Protein AF-A0A3E0PKC9-F1 (afdb_monomer_lite)

Sequence (124 aa):
MRSWLKERPEVCGQVSDLMKRVENKLLEDNPLVSEFIGLRILEMRDELGWEESSMLERLHIEQVCLCWLRLYLVESGHAYLLDGSHSLSAGRYWEQRLDGAQKRFVRATNGLARVKKLLVSLPK

Foldseek 3Di:
DVPPVPPDPPQCPPLVVVVVVLLVVVCVPDPVVSVVLVVVLVVLCVVQPVVPDDSVLVNLSSQLSSLVSQLVVLVVVLVVPVVDDDDPVVNVVSVVSNCVSVVSNVVSVVVSVVVVVVVVPDDD

Structure (mmCIF, N/CA/C/O backbone):
data_AF-A0A3E0PKC9-F1
#
_entry.id   AF-A0A3E0PKC9-F1
#
loop_
_atom_site.group_PDB
_atom_site.id
_atom_site.type_symbol
_atom_site.label_atom_id
_atom_site.label_alt_id
_atom_site.label_comp_id
_atom_site.label_asym_id
_atom_site.label_entity_id
_atom_site.label_seq_id
_atom_site.pdbx_PDB_ins_code
_atom_site.Cartn_x
_atom_site.Cartn_y
_atom_site.Cartn_z
_atom_site.occupancy
_atom_site.B_iso_or_equiv
_atom_site.auth_seq_id
_atom_site.auth_comp_id
_atom_site.auth_asym_id
_atom_site.auth_atom_id
_atom_site.pdbx_PDB_model_num
ATOM 1 N N . MET A 1 1 ? -17.488 27.752 0.978 1.00 35.28 1 MET A N 1
ATOM 2 C CA . MET A 1 1 ? -16.531 27.245 -0.041 1.00 35.28 1 MET A CA 1
ATOM 3 C C . MET A 1 1 ? -15.185 26.866 0.583 1.00 35.28 1 MET A C 1
ATOM 5 O O . MET A 1 1 ? -15.076 25.724 0.993 1.00 35.28 1 MET A O 1
ATOM 9 N N . ARG A 1 2 ? -14.212 27.773 0.820 1.00 31.47 2 ARG A N 1
ATOM 10 C CA . ARG A 1 2 ? -12.996 27.494 1.655 1.00 31.47 2 ARG A CA 1
ATOM 11 C C . ARG A 1 2 ? -13.288 27.397 3.174 1.00 31.47 2 ARG A C 1
ATOM 13 O O . ARG A 1 2 ? -12.457 27.673 4.030 1.00 31.47 2 ARG A O 1
ATOM 20 N N . SER A 1 3 ? -14.530 27.049 3.468 1.00 27.98 3 SER A N 1
ATOM 21 C CA . SER A 1 3 ? -15.190 26.858 4.748 1.00 27.98 3 SER A CA 1
ATOM 22 C C . SER A 1 3 ? -16.393 25.979 4.367 1.00 27.98 3 SER A C 1
ATOM 24 O O . SER A 1 3 ? -17.169 26.420 3.509 1.00 27.98 3 SER A O 1
ATOM 26 N N . TRP A 1 4 ? -16.502 24.719 4.798 1.00 31.02 4 TRP A N 1
ATOM 27 C CA . TRP A 1 4 ? -15.772 24.061 5.893 1.00 31.02 4 TRP A CA 1
ATOM 28 C C . TRP A 1 4 ? -14.925 22.834 5.485 1.00 31.02 4 TRP A C 1
ATOM 30 O O . TRP A 1 4 ? -15.107 21.732 5.993 1.00 31.02 4 TRP A O 1
ATOM 40 N N . LEU A 1 5 ? -13.848 23.039 4.713 1.00 41.06 5 LEU A N 1
ATOM 41 C CA . LEU A 1 5 ? -12.655 22.160 4.797 1.00 41.06 5 LEU A CA 1
ATOM 42 C C . LEU A 1 5 ? -11.879 22.410 6.115 1.00 41.06 5 LEU A C 1
ATOM 44 O O . LEU A 1 5 ? -10.662 22.560 6.130 1.00 41.06 5 LEU A O 1
ATOM 48 N N . LYS A 1 6 ? -12.624 22.546 7.214 1.00 42.84 6 LYS A N 1
ATOM 49 C CA . LYS A 1 6 ? -12.184 22.946 8.555 1.00 42.84 6 LYS A CA 1
ATOM 50 C C . LYS A 1 6 ? -12.926 22.194 9.668 1.00 42.84 6 LYS A C 1
ATOM 52 O O . LYS A 1 6 ? -12.627 22.452 10.825 1.00 42.84 6 LYS A O 1
ATOM 57 N N . GLU A 1 7 ? -13.909 21.348 9.319 1.00 38.22 7 GLU A N 1
ATOM 58 C CA . GLU A 1 7 ? -14.918 20.725 10.281 1.00 38.22 7 GLU A CA 1
ATOM 59 C C . GLU A 1 7 ? -14.157 19.334 10.499 1.00 38.22 7 GLU A C 1
ATOM 61 O O . GLU A 1 7 ? -13.675 19.101 11.605 1.00 38.22 7 GLU A O 1
ATOM 66 N N . ARG A 1 8 ? -13.988 18.443 9.489 1.00 40.09 8 ARG A N 1
ATOM 67 C CA . ARG A 1 8 ? -13.261 17.146 9.643 1.00 40.09 8 ARG A CA 1
ATOM 68 C C . ARG A 1 8 ? -12.496 16.618 8.399 1.00 40.09 8 ARG A C 1
ATOM 70 O O . ARG A 1 8 ? -12.849 15.556 7.891 1.00 40.09 8 ARG A O 1
ATOM 77 N N . PRO A 1 9 ? -11.424 17.273 7.902 1.00 46.50 9 PRO A N 1
ATOM 78 C CA . PRO A 1 9 ? -10.530 16.710 6.872 1.00 46.50 9 PRO A CA 1
ATOM 79 C C . PRO A 1 9 ? -9.279 16.000 7.444 1.00 46.50 9 PRO A C 1
ATOM 81 O O . PRO A 1 9 ? -8.407 15.570 6.691 1.00 46.50 9 PRO A O 1
ATOM 84 N N . GLU A 1 10 ? -9.146 15.926 8.770 1.00 46.66 10 GLU A N 1
ATOM 85 C CA . GLU A 1 10 ? -7.851 16.026 9.469 1.00 46.66 10 GLU A CA 1
ATOM 86 C C . GLU A 1 10 ? -6.929 14.794 9.411 1.00 46.66 10 GLU A C 1
ATOM 88 O O . GLU A 1 10 ? -5.791 14.877 9.864 1.00 46.66 10 GLU A O 1
ATOM 93 N N . VAL A 1 11 ? -7.382 13.658 8.862 1.00 47.66 11 VAL A N 1
ATOM 94 C CA . VAL A 1 11 ? -6.671 12.368 9.001 1.00 47.66 11 VAL A CA 1
ATOM 95 C C . VAL A 1 11 ? -6.265 11.732 7.666 1.00 47.66 11 VAL A C 1
ATOM 97 O O . VAL A 1 11 ? -5.117 11.327 7.515 1.00 47.66 11 VAL A O 1
ATOM 100 N N . CYS A 1 12 ? -7.163 11.651 6.678 1.00 44.00 12 CYS A N 1
ATOM 101 C CA . CYS A 1 12 ? -6.895 10.896 5.439 1.00 44.00 12 CYS A CA 1
ATOM 102 C C . CYS A 1 12 ? -6.145 11.707 4.360 1.00 44.00 12 CYS A C 1
ATOM 104 O O . CYS A 1 12 ? -5.608 11.136 3.415 1.00 44.00 12 CYS A O 1
ATOM 106 N N . GLY A 1 13 ? -6.094 13.043 4.470 1.00 44.97 13 GLY A N 1
ATOM 107 C CA . GLY A 1 13 ? -5.628 13.921 3.385 1.00 44.97 13 GLY A CA 1
ATOM 108 C C . GLY A 1 13 ? -4.195 13.649 2.907 1.00 44.97 13 GLY A C 1
ATOM 109 O O . GLY A 1 13 ? -3.964 13.483 1.713 1.00 44.97 13 GLY A O 1
ATOM 110 N N . GLN A 1 14 ? -3.226 13.551 3.822 1.00 42.62 14 GLN A N 1
ATOM 111 C CA . GLN A 1 14 ? -1.805 13.494 3.443 1.00 42.62 14 GLN A CA 1
ATOM 112 C C . GLN A 1 14 ? -1.389 12.171 2.779 1.00 42.62 14 GLN A C 1
ATOM 114 O O . GLN A 1 14 ? -0.489 12.174 1.938 1.00 42.62 14 GLN A O 1
ATOM 119 N N . VAL A 1 15 ? -2.041 11.051 3.116 1.00 41.47 15 VAL A N 1
ATOM 120 C CA . VAL A 1 15 ? -1.772 9.753 2.472 1.00 41.47 15 VAL A CA 1
ATOM 121 C C . VAL A 1 15 ? -2.579 9.618 1.176 1.00 41.47 15 VAL A C 1
ATOM 123 O O . VAL A 1 15 ? -2.009 9.178 0.177 1.00 41.47 15 VAL A O 1
ATOM 126 N N . SER A 1 16 ? -3.824 10.123 1.135 1.00 44.34 16 SER A N 1
ATOM 127 C CA . SER A 1 16 ? -4.583 10.376 -0.109 1.00 44.34 16 SER A CA 1
ATOM 128 C C . SER A 1 16 ? -3.732 11.110 -1.141 1.00 44.34 16 SER A C 1
ATOM 130 O O . SER A 1 16 ? -3.581 10.651 -2.268 1.00 44.34 16 SER A O 1
ATOM 132 N N . ASP A 1 17 ? -3.137 12.239 -0.759 1.00 58.62 17 ASP A N 1
ATOM 133 C CA . ASP A 1 17 ? -2.414 13.108 -1.690 1.00 58.62 17 ASP A CA 1
ATOM 134 C C . ASP A 1 17 ? -1.075 12.507 -2.135 1.00 58.62 17 ASP A C 1
ATOM 136 O O . ASP A 1 17 ? -0.515 12.919 -3.153 1.00 58.62 17 ASP A O 1
ATOM 140 N N . LEU A 1 18 ? -0.564 11.513 -1.403 1.00 56.94 18 LEU A N 1
ATOM 141 C CA . LEU A 1 18 ? 0.620 10.750 -1.778 1.00 56.94 18 LEU A CA 1
ATOM 142 C C . LEU A 1 18 ? 0.279 9.535 -2.651 1.00 56.94 18 LEU A C 1
ATOM 144 O O . LEU A 1 18 ? 1.058 9.239 -3.553 1.00 56.94 18 LEU A O 1
ATOM 148 N N . MET A 1 19 ? -0.871 8.880 -2.441 1.00 57.22 19 MET A N 1
ATOM 149 C CA . MET A 1 19 ? -1.418 7.892 -3.383 1.00 57.22 19 MET A CA 1
ATOM 150 C C . MET A 1 19 ? -1.769 8.566 -4.714 1.00 57.22 19 MET A C 1
ATOM 152 O O . MET A 1 19 ? -1.195 8.187 -5.728 1.00 57.22 19 MET A O 1
ATOM 156 N N . LYS A 1 20 ? -2.514 9.679 -4.704 1.00 57.91 20 LYS A N 1
ATOM 157 C CA . LYS A 1 20 ? -2.840 10.483 -5.900 1.00 57.91 20 LYS A CA 1
ATOM 158 C C . LYS A 1 20 ? -1.622 10.941 -6.699 1.00 57.91 20 LYS A C 1
ATOM 160 O O . LYS A 1 20 ? -1.670 10.983 -7.918 1.00 57.91 20 LYS A O 1
ATOM 165 N N . ARG A 1 21 ? -0.496 11.269 -6.053 1.00 59.00 21 ARG A N 1
ATOM 166 C CA . ARG A 1 21 ? 0.759 11.606 -6.764 1.00 59.00 21 ARG A CA 1
ATOM 167 C C . ARG A 1 21 ? 1.422 10.404 -7.440 1.00 59.00 21 ARG A C 1
ATOM 169 O O . ARG A 1 21 ? 2.203 10.599 -8.366 1.00 59.00 21 ARG A O 1
ATOM 176 N N . VAL A 1 22 ? 1.160 9.193 -6.958 1.00 59.22 22 VAL A N 1
ATOM 177 C CA . VAL A 1 22 ? 1.650 7.942 -7.547 1.00 59.22 22 VAL A CA 1
ATOM 178 C C . VAL A 1 22 ? 0.683 7.459 -8.636 1.00 59.22 22 VAL A C 1
ATOM 180 O O . VAL A 1 22 ? 1.134 7.118 -9.721 1.00 59.22 22 VAL A O 1
ATOM 183 N N . GLU A 1 23 ? -0.627 7.541 -8.392 1.00 55.03 23 GLU A N 1
ATOM 184 C CA . GLU A 1 23 ? -1.712 7.300 -9.356 1.00 55.03 23 GLU A CA 1
ATOM 185 C C . GLU A 1 23 ? -1.625 8.252 -10.559 1.00 55.03 23 GLU A C 1
ATOM 187 O O . GLU A 1 23 ? -1.612 7.794 -11.694 1.00 55.03 23 GLU A O 1
ATOM 192 N N . ASN A 1 24 ? -1.436 9.561 -10.347 1.00 55.97 24 ASN A N 1
ATOM 193 C CA . ASN A 1 24 ? -1.245 10.529 -11.437 1.00 55.97 24 ASN A CA 1
ATOM 194 C C . ASN A 1 24 ? -0.043 10.191 -12.329 1.00 55.97 24 ASN A C 1
ATOM 196 O O . ASN A 1 24 ? -0.085 10.466 -13.521 1.00 55.97 24 ASN A O 1
ATOM 200 N N . LYS A 1 25 ? 1.005 9.569 -11.775 1.00 58.34 25 LYS A N 1
ATOM 201 C CA . LYS A 1 25 ? 2.170 9.128 -12.551 1.00 58.34 25 LYS A CA 1
ATOM 202 C C . LYS A 1 25 ? 1.948 7.789 -13.280 1.00 58.34 25 LYS A C 1
ATOM 204 O O . LYS A 1 25 ? 2.707 7.461 -14.178 1.00 58.34 25 LYS A O 1
ATOM 209 N N . LEU A 1 26 ? 0.912 7.031 -12.921 1.00 55.34 26 LEU A N 1
ATOM 210 C CA . LEU A 1 26 ? 0.432 5.865 -13.677 1.00 55.34 26 LEU A CA 1
ATOM 211 C C . LEU A 1 26 ? -0.578 6.269 -14.765 1.00 55.34 26 LEU A C 1
ATOM 213 O O . LEU A 1 26 ? -0.590 5.684 -15.846 1.00 55.34 26 LEU A O 1
ATOM 217 N N . LEU A 1 27 ? -1.393 7.295 -14.494 1.00 50.09 27 LEU A N 1
ATOM 218 C CA . LEU A 1 27 ? -2.348 7.887 -15.437 1.00 50.09 27 LEU A CA 1
ATOM 219 C C . LEU A 1 27 ? -1.676 8.483 -16.683 1.00 50.09 27 LEU A C 1
ATOM 221 O O . LEU A 1 27 ? -2.301 8.509 -17.740 1.00 50.09 27 LEU A O 1
ATOM 225 N N . GLU A 1 28 ? -0.425 8.940 -16.567 1.00 53.81 28 GLU A N 1
ATOM 226 C CA . GLU A 1 28 ? 0.382 9.421 -17.700 1.00 53.81 28 GLU A CA 1
ATOM 227 C C . GLU A 1 28 ? 0.760 8.297 -18.689 1.00 53.81 28 GLU A C 1
ATOM 229 O O . GLU A 1 28 ? 0.878 8.575 -19.881 1.00 53.81 28 GLU A O 1
ATOM 234 N N . ASP A 1 29 ? 0.891 7.042 -18.230 1.00 59.31 29 ASP A N 1
ATOM 235 C CA . ASP A 1 29 ? 1.320 5.905 -19.061 1.00 59.31 29 ASP A CA 1
ATOM 236 C C . ASP A 1 29 ? 0.141 5.088 -19.635 1.00 59.31 29 ASP A C 1
ATOM 238 O O . ASP A 1 29 ? 0.165 4.723 -20.813 1.00 59.31 29 ASP A O 1
ATOM 242 N N . ASN A 1 30 ? -0.897 4.765 -18.842 1.00 64.88 30 ASN A N 1
ATOM 243 C CA . ASN A 1 30 ? -2.075 4.030 -19.341 1.00 64.88 30 ASN A CA 1
ATOM 244 C C . ASN A 1 30 ? -3.340 4.195 -18.455 1.00 64.88 30 ASN A C 1
ATOM 246 O O . ASN A 1 30 ? -3.363 3.701 -17.321 1.00 64.88 30 ASN A O 1
ATOM 250 N N . PRO A 1 31 ?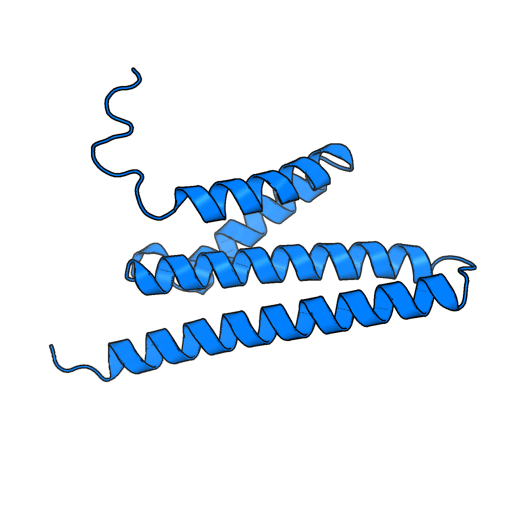 -4.445 4.779 -18.972 1.00 67.25 31 PRO A N 1
ATOM 251 C CA . PRO A 1 31 ? -5.697 4.942 -18.223 1.00 67.25 31 PRO A CA 1
ATOM 252 C C . PRO A 1 31 ? -6.319 3.640 -17.690 1.00 67.25 31 PRO A C 1
ATOM 254 O O . PRO A 1 31 ? -6.773 3.617 -16.547 1.00 67.25 31 PRO A O 1
ATOM 257 N N . LEU A 1 32 ? -6.297 2.546 -18.465 1.00 67.88 32 LEU A N 1
ATOM 258 C CA . LEU A 1 32 ? -6.883 1.256 -18.059 1.00 67.88 32 LEU A CA 1
ATOM 259 C C . LEU A 1 32 ? -6.121 0.633 -16.881 1.00 67.88 32 LEU A C 1
ATOM 261 O O . LEU A 1 32 ? -6.714 0.013 -15.999 1.00 67.88 32 LEU A O 1
ATOM 265 N N . VAL A 1 33 ? -4.799 0.832 -16.841 1.00 72.19 33 VAL A N 1
ATOM 266 C CA . VAL A 1 33 ? -3.955 0.387 -15.723 1.00 72.19 33 VAL A CA 1
ATOM 267 C C . VAL A 1 33 ? -4.289 1.181 -14.461 1.00 72.19 33 VAL A C 1
ATOM 269 O O . VAL A 1 33 ? -4.394 0.592 -13.387 1.00 72.19 33 VAL A O 1
ATOM 272 N N . SER A 1 34 ? -4.529 2.493 -14.570 1.00 70.75 34 SER A N 1
ATOM 273 C CA . SER A 1 34 ? -4.944 3.291 -13.411 1.00 70.75 34 SER A CA 1
ATOM 274 C C . SER A 1 34 ? -6.344 2.939 -12.901 1.00 70.75 34 SER A C 1
ATOM 276 O O . SER A 1 34 ? -6.556 2.983 -11.690 1.00 70.75 34 SER A O 1
ATOM 278 N N . GLU A 1 35 ? -7.294 2.601 -13.777 1.00 74.62 35 GLU A N 1
ATOM 279 C CA . GLU A 1 35 ? -8.631 2.154 -13.361 1.00 74.62 35 GLU A CA 1
ATOM 280 C C . GLU A 1 35 ? -8.546 0.823 -12.599 1.00 74.62 35 GLU A C 1
ATOM 282 O O . GLU A 1 35 ? -9.037 0.722 -11.474 1.00 74.62 35 GLU A O 1
ATOM 287 N N . PHE A 1 36 ? -7.821 -0.158 -13.147 1.00 80.19 36 PHE A N 1
ATOM 288 C CA . PHE A 1 36 ? -7.571 -1.442 -12.487 1.00 80.19 36 PHE A CA 1
ATOM 289 C C . PHE A 1 36 ? -6.868 -1.283 -11.126 1.00 80.19 36 PHE A C 1
ATOM 291 O O . PHE A 1 36 ? -7.247 -1.925 -10.146 1.00 80.19 36 PHE A O 1
ATOM 298 N N . ILE A 1 37 ? -5.876 -0.393 -11.032 1.00 82.62 37 ILE A N 1
ATOM 299 C CA . ILE A 1 37 ? -5.189 -0.076 -9.771 1.00 82.62 37 ILE A CA 1
ATOM 300 C C . ILE A 1 37 ? -6.140 0.572 -8.758 1.00 82.62 37 ILE A C 1
ATOM 302 O O . ILE A 1 37 ? -6.115 0.201 -7.584 1.00 82.62 37 ILE A O 1
ATOM 306 N N . GLY A 1 38 ? -6.993 1.503 -9.195 1.00 80.75 38 GLY A N 1
ATOM 307 C CA . GLY A 1 38 ? -8.000 2.136 -8.343 1.00 80.75 38 GLY A CA 1
ATOM 308 C C . GLY A 1 38 ? -8.987 1.117 -7.772 1.00 80.75 38 GLY A C 1
ATOM 309 O O . GLY A 1 38 ? -9.204 1.088 -6.560 1.00 80.75 38 GLY A O 1
ATOM 310 N N . LEU A 1 39 ? -9.511 0.227 -8.623 1.00 85.00 39 LEU A N 1
ATOM 311 C CA . LEU A 1 39 ? -10.361 -0.893 -8.209 1.00 85.00 39 LEU A CA 1
ATOM 312 C C . LEU A 1 39 ? -9.637 -1.799 -7.206 1.00 85.00 39 LEU A C 1
ATOM 314 O O . LEU A 1 39 ? -10.166 -2.047 -6.123 1.00 85.00 39 LEU A O 1
ATOM 318 N N . ARG A 1 40 ? -8.390 -2.204 -7.483 1.00 90.06 40 ARG A N 1
ATOM 319 C CA . ARG A 1 40 ? -7.639 -3.081 -6.574 1.00 90.06 40 ARG A CA 1
ATOM 320 C C . ARG A 1 40 ? -7.329 -2.431 -5.220 1.00 90.06 40 ARG A C 1
ATOM 322 O O . ARG A 1 40 ? -7.302 -3.120 -4.203 1.00 90.06 40 ARG A O 1
ATOM 329 N N . ILE A 1 41 ? -7.137 -1.111 -5.165 1.00 90.19 41 ILE A N 1
ATOM 330 C CA . ILE A 1 41 ? -6.978 -0.367 -3.901 1.00 90.19 41 ILE A CA 1
ATOM 331 C C . ILE A 1 41 ? -8.293 -0.323 -3.103 1.00 90.19 41 ILE A C 1
ATOM 333 O O . ILE A 1 41 ? -8.249 -0.349 -1.871 1.00 90.19 41 ILE A O 1
ATOM 337 N N . LEU A 1 42 ? -9.451 -0.279 -3.769 1.00 88.88 42 LEU A N 1
ATOM 338 C CA . LEU A 1 42 ? -10.760 -0.378 -3.114 1.00 88.88 42 LEU A CA 1
ATOM 339 C C . LEU A 1 42 ? -11.012 -1.796 -2.580 1.00 88.88 42 LEU A C 1
ATOM 341 O O . LEU A 1 42 ? -11.343 -1.934 -1.405 1.00 88.88 42 LEU A O 1
ATOM 345 N N . GLU A 1 43 ? -10.751 -2.835 -3.380 1.00 92.25 43 GLU A N 1
ATOM 346 C CA . GLU A 1 43 ? -10.807 -4.240 -2.939 1.00 92.25 43 GLU A CA 1
ATOM 347 C C . GLU A 1 43 ? -9.908 -4.483 -1.717 1.00 92.25 43 GLU A C 1
ATOM 349 O O . GLU A 1 43 ? -10.360 -5.010 -0.707 1.00 92.25 43 GLU A O 1
ATOM 354 N N . MET A 1 44 ? -8.652 -4.020 -1.750 1.00 95.75 44 MET A N 1
ATOM 355 C CA . MET A 1 44 ? -7.732 -4.148 -0.613 1.00 95.75 44 MET A CA 1
ATOM 356 C C . MET A 1 44 ? -8.203 -3.413 0.648 1.00 95.75 44 MET A C 1
ATOM 358 O O . MET A 1 44 ? -7.859 -3.828 1.754 1.00 95.75 44 MET A O 1
ATOM 362 N N . ARG A 1 45 ? -8.950 -2.309 0.520 1.00 94.06 45 ARG A N 1
ATOM 363 C CA . ARG A 1 45 ? -9.548 -1.628 1.678 1.00 94.06 45 ARG A CA 1
ATOM 364 C C . ARG A 1 45 ? -10.673 -2.474 2.279 1.00 94.06 45 ARG A C 1
ATOM 366 O O . ARG A 1 45 ? -10.712 -2.619 3.500 1.00 94.06 45 ARG A O 1
ATOM 373 N N . ASP A 1 46 ? -11.530 -3.058 1.446 1.00 92.94 46 ASP A N 1
ATOM 374 C CA . ASP A 1 46 ? -12.631 -3.925 1.879 1.00 92.94 46 ASP A CA 1
ATOM 375 C C . ASP A 1 46 ? -12.122 -5.231 2.520 1.00 92.94 46 ASP A C 1
ATOM 377 O O . ASP A 1 46 ? -12.453 -5.527 3.667 1.00 92.94 46 ASP A O 1
ATOM 381 N N . GLU A 1 47 ? -11.181 -5.927 1.867 1.00 95.50 47 GLU A N 1
ATOM 382 C CA . GLU A 1 47 ? -10.488 -7.123 2.383 1.00 95.50 47 GLU A CA 1
ATOM 383 C C . GLU A 1 47 ? -9.841 -6.908 3.763 1.00 95.50 47 GLU A C 1
ATOM 385 O O . GLU A 1 47 ? -9.753 -7.830 4.577 1.00 95.50 47 GLU A O 1
ATOM 390 N N . LEU A 1 48 ? -9.364 -5.689 4.037 1.00 95.31 48 LEU A N 1
ATOM 391 C CA . LEU A 1 48 ? -8.746 -5.317 5.312 1.00 95.31 48 LEU A CA 1
ATOM 392 C C . LEU A 1 48 ? -9.752 -4.754 6.336 1.00 95.31 48 LEU A C 1
ATOM 394 O O . LEU A 1 48 ? -9.354 -4.422 7.461 1.00 95.31 48 LEU A O 1
ATOM 398 N N . GLY A 1 49 ? -11.041 -4.698 5.991 1.00 94.50 49 GLY A N 1
ATOM 399 C CA . GLY A 1 49 ? -12.147 -4.292 6.859 1.00 94.50 49 GLY A CA 1
ATOM 400 C C . GLY A 1 49 ? -12.223 -2.784 7.096 1.00 94.50 49 GLY A C 1
ATOM 401 O O . GLY A 1 49 ? -12.429 -2.364 8.232 1.00 94.50 49 GLY A O 1
ATOM 402 N N . TRP A 1 50 ? -12.003 -1.970 6.058 1.00 91.69 50 TRP A N 1
ATOM 403 C CA . TRP A 1 50 ? -11.904 -0.508 6.156 1.00 91.69 50 TRP A CA 1
ATOM 404 C C . TRP A 1 50 ? -13.077 0.164 6.883 1.00 91.69 50 TRP A C 1
ATOM 406 O O . TRP A 1 50 ? -12.833 1.020 7.737 1.00 91.69 50 TRP A O 1
ATOM 416 N N . GLU A 1 51 ? -14.325 -0.214 6.586 1.00 90.69 51 GLU A N 1
ATOM 417 C CA . GLU A 1 51 ? -15.486 0.463 7.177 1.00 90.69 51 GLU A CA 1
ATOM 418 C C . GLU A 1 51 ? -15.631 0.203 8.682 1.00 90.69 51 GLU A C 1
ATOM 420 O O . GLU A 1 51 ? -15.777 1.150 9.454 1.00 90.69 51 GLU A O 1
ATOM 425 N N . GLU A 1 52 ? -15.448 -1.035 9.134 1.00 89.44 52 GLU A N 1
ATOM 426 C CA . GLU A 1 52 ? -15.479 -1.375 10.566 1.00 89.44 52 GLU A CA 1
ATOM 427 C C . GLU A 1 52 ? -14.184 -0.987 11.313 1.00 89.44 52 GLU A C 1
ATOM 429 O O . GLU A 1 52 ? -14.120 -1.029 12.543 1.00 89.44 52 GLU A O 1
ATOM 434 N N . SER A 1 53 ? -13.123 -0.609 10.592 1.00 90.50 53 SER A N 1
ATOM 435 C CA . SER A 1 53 ? -11.828 -0.267 11.183 1.00 90.50 53 SER A CA 1
ATOM 436 C C . SER A 1 53 ? -11.811 1.111 11.849 1.00 90.50 53 SER A C 1
ATOM 438 O O . SER A 1 53 ? -12.273 2.115 11.299 1.00 90.50 53 SER A O 1
ATOM 440 N N . SER A 1 54 ? -11.160 1.179 13.013 1.00 90.00 54 SER A N 1
ATOM 441 C CA . SER A 1 54 ? -10.882 2.429 13.725 1.00 90.00 54 SER A CA 1
ATOM 442 C C . SER A 1 54 ? -9.986 3.381 12.918 1.00 90.00 54 SER A C 1
ATOM 444 O O . SER A 1 54 ? -9.267 2.976 12.006 1.00 90.00 54 SER A O 1
ATOM 446 N N . MET A 1 55 ? -9.953 4.662 13.304 1.00 88.56 55 MET A N 1
ATOM 447 C CA . MET A 1 55 ? -9.114 5.693 12.671 1.00 88.56 55 MET A CA 1
ATOM 448 C C . MET A 1 55 ? -7.636 5.276 12.517 1.00 88.56 55 MET A C 1
ATOM 450 O O . MET A 1 55 ? -7.019 5.543 11.486 1.00 88.56 55 MET A O 1
ATOM 454 N N . LEU A 1 56 ? -7.071 4.605 13.530 1.00 88.38 56 LEU A N 1
ATOM 455 C CA . LEU A 1 56 ? -5.681 4.143 13.520 1.00 88.38 56 LEU A CA 1
ATOM 456 C C . LEU A 1 56 ? -5.476 2.943 12.583 1.00 88.38 56 LEU A C 1
ATOM 458 O O . LEU A 1 56 ? -4.464 2.872 11.887 1.00 88.38 56 LEU A O 1
ATOM 462 N N . GLU A 1 57 ? -6.433 2.016 12.533 1.00 91.56 57 GLU A N 1
ATOM 463 C CA . GLU A 1 57 ? -6.397 0.907 11.578 1.00 91.56 57 GLU A CA 1
ATOM 464 C C . GLU A 1 57 ? -6.552 1.400 10.143 1.00 91.56 57 GLU A C 1
ATOM 466 O O . GLU A 1 57 ? -5.769 0.984 9.296 1.00 91.56 57 GLU A O 1
ATOM 471 N N . ARG A 1 58 ? -7.482 2.329 9.874 1.00 92.31 58 ARG A N 1
ATOM 472 C CA . ARG A 1 58 ? -7.655 2.952 8.551 1.00 92.31 58 ARG A CA 1
ATOM 473 C C . ARG A 1 58 ? -6.344 3.581 8.067 1.00 92.31 58 ARG A C 1
ATOM 475 O O . ARG A 1 58 ? -5.888 3.249 6.979 1.00 92.31 58 ARG A O 1
ATOM 482 N N . LEU A 1 59 ? -5.654 4.368 8.900 1.00 91.56 59 LEU A N 1
ATOM 483 C CA . LEU A 1 59 ? -4.331 4.921 8.560 1.00 91.56 59 LEU A CA 1
ATOM 484 C C . LEU A 1 59 ? -3.291 3.826 8.230 1.00 91.56 59 LEU A C 1
ATOM 486 O O . LEU A 1 59 ? -2.490 3.976 7.306 1.00 91.56 59 LEU A O 1
ATOM 490 N N . HIS A 1 60 ? -3.318 2.699 8.947 1.00 93.31 60 HIS A N 1
ATOM 491 C CA . HIS A 1 60 ? -2.470 1.545 8.636 1.00 93.31 60 HIS A CA 1
ATOM 492 C C . HIS A 1 60 ? -2.883 0.812 7.346 1.00 93.31 60 HIS A C 1
ATOM 494 O O . HIS A 1 60 ? -1.998 0.356 6.622 1.00 93.31 60 HIS A O 1
ATOM 500 N N . ILE A 1 61 ? -4.177 0.730 7.022 1.00 95.50 61 ILE A N 1
ATOM 501 C CA . ILE A 1 61 ? -4.685 0.180 5.755 1.00 95.50 61 ILE A CA 1
ATOM 502 C C . ILE A 1 61 ? -4.228 1.057 4.582 1.00 95.50 61 ILE A C 1
ATOM 504 O O . ILE A 1 61 ? -3.674 0.530 3.621 1.00 95.50 61 ILE A O 1
ATOM 508 N N . GLU A 1 62 ? -4.328 2.389 4.683 1.00 93.38 62 GLU A N 1
ATOM 509 C CA . GLU A 1 62 ? -3.800 3.298 3.651 1.00 93.38 62 GLU A CA 1
ATOM 510 C C . GLU A 1 62 ? -2.295 3.101 3.432 1.00 93.38 62 GLU A C 1
ATOM 512 O O . GLU A 1 62 ? -1.821 3.076 2.295 1.00 93.38 62 GLU A O 1
ATOM 517 N N . GLN A 1 63 ? -1.535 2.901 4.512 1.00 94.62 63 GLN A N 1
ATOM 518 C CA . GLN A 1 63 ? -0.102 2.625 4.437 1.00 94.62 63 GLN A CA 1
ATOM 519 C C . GLN A 1 63 ? 0.212 1.247 3.820 1.00 94.62 63 GLN A C 1
ATOM 521 O O . GLN A 1 63 ? 1.252 1.104 3.170 1.00 94.62 63 GLN A O 1
ATOM 526 N N . VAL A 1 64 ? -0.666 0.248 3.974 1.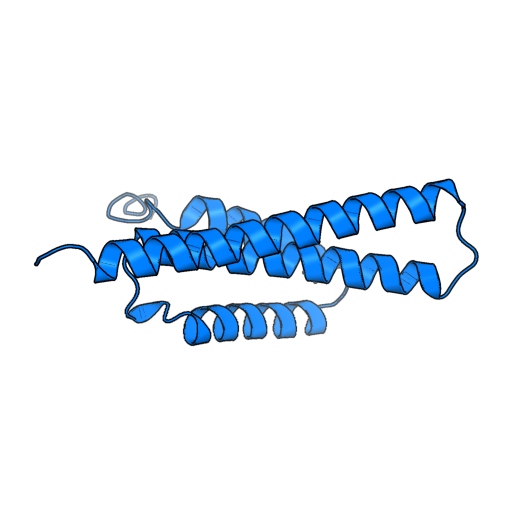00 97.00 64 VAL A N 1
ATOM 527 C CA . VAL A 1 64 ? -0.572 -1.048 3.277 1.00 97.00 64 VAL A CA 1
ATOM 528 C C . VAL A 1 64 ? -0.852 -0.874 1.782 1.00 97.00 64 VAL A C 1
ATOM 530 O O . VAL A 1 64 ? -0.008 -1.273 0.979 1.00 97.00 64 VAL A O 1
ATOM 533 N N . CYS A 1 65 ? -1.951 -0.213 1.399 1.00 94.75 65 CYS A N 1
ATOM 534 C CA . CYS A 1 65 ? -2.304 0.058 -0.002 1.00 94.75 65 CYS A CA 1
ATOM 535 C C . CYS A 1 65 ? -1.213 0.868 -0.727 1.00 94.75 65 CYS A C 1
ATOM 537 O O . CYS A 1 65 ? -0.759 0.475 -1.800 1.00 94.75 65 CYS A O 1
ATOM 539 N N . LEU A 1 66 ? -0.701 1.941 -0.110 1.00 90.31 66 LEU A N 1
ATOM 540 C CA . LEU A 1 66 ? 0.401 2.746 -0.654 1.00 90.31 66 LEU A CA 1
ATOM 541 C C . LEU A 1 66 ? 1.700 1.936 -0.817 1.00 90.31 66 LEU A C 1
ATOM 543 O O . LEU A 1 66 ? 2.471 2.171 -1.750 1.00 90.31 66 LEU A O 1
ATOM 547 N N . CYS A 1 67 ? 1.984 1.001 0.094 1.00 94.75 67 CYS A N 1
ATOM 548 C CA . CYS A 1 67 ? 3.145 0.123 -0.032 1.00 94.75 67 CYS A CA 1
ATOM 549 C C . CYS A 1 67 ? 2.963 -0.953 -1.107 1.00 94.75 67 CYS A C 1
ATOM 551 O O . CYS A 1 67 ? 3.933 -1.244 -1.803 1.00 94.75 67 CYS A O 1
ATOM 553 N N . TRP A 1 68 ? 1.754 -1.495 -1.272 1.00 95.31 68 TRP A N 1
ATOM 554 C CA . TRP A 1 68 ? 1.419 -2.402 -2.369 1.00 95.31 68 TRP A CA 1
ATOM 555 C C . TRP A 1 68 ? 1.549 -1.706 -3.727 1.00 95.31 68 TRP A C 1
ATOM 557 O O . TRP A 1 68 ? 2.270 -2.197 -4.588 1.00 95.31 68 TRP A O 1
ATOM 567 N N . LEU A 1 69 ? 0.970 -0.511 -3.886 1.00 90.25 69 LEU A N 1
ATOM 568 C CA . LEU A 1 69 ? 1.046 0.282 -5.118 1.00 90.25 69 LEU A CA 1
ATOM 569 C C . LEU A 1 69 ? 2.501 0.563 -5.533 1.00 90.25 69 LEU A C 1
ATOM 571 O O . LEU A 1 69 ? 2.867 0.467 -6.703 1.00 90.25 69 LEU A O 1
ATOM 575 N N . ARG A 1 70 ? 3.359 0.869 -4.553 1.00 88.38 70 ARG A N 1
ATOM 576 C CA . ARG A 1 70 ? 4.802 1.071 -4.760 1.00 88.38 70 ARG A CA 1
ATOM 577 C C . ARG A 1 70 ? 5.566 -0.213 -5.075 1.00 88.38 70 ARG A C 1
ATOM 579 O O . ARG A 1 70 ? 6.610 -0.118 -5.711 1.00 88.38 70 ARG A O 1
ATOM 586 N N . LEU A 1 71 ? 5.094 -1.369 -4.612 1.00 92.31 71 LEU A N 1
ATOM 587 C CA . LEU A 1 71 ? 5.659 -2.666 -4.973 1.00 92.31 71 LEU A CA 1
ATOM 588 C C . LEU A 1 71 ? 5.259 -3.031 -6.404 1.00 92.31 71 LEU A C 1
ATOM 590 O O . LEU A 1 71 ? 6.149 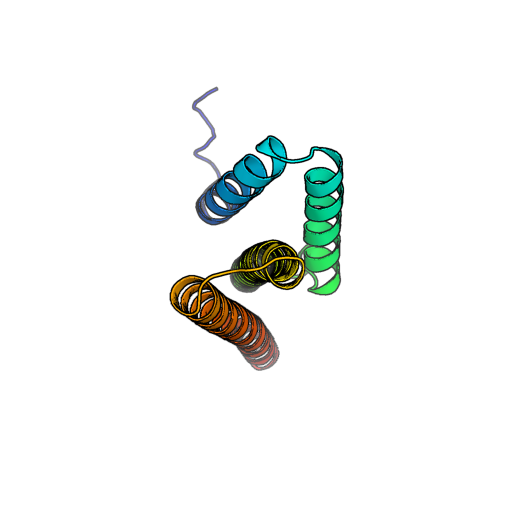-3.233 -7.219 1.00 92.31 71 LEU A O 1
ATOM 594 N N . TYR A 1 72 ? 3.964 -2.982 -6.728 1.00 88.75 72 TYR A N 1
ATOM 595 C CA . TYR A 1 72 ? 3.431 -3.176 -8.081 1.00 88.75 72 TYR A CA 1
ATOM 596 C C . TYR A 1 72 ? 4.202 -2.343 -9.118 1.00 88.75 72 TYR A C 1
ATOM 598 O O . TYR A 1 72 ? 4.747 -2.893 -10.067 1.00 88.75 72 TYR A O 1
ATOM 606 N N . LEU A 1 73 ? 4.369 -1.037 -8.874 1.00 84.88 73 LEU A N 1
ATOM 607 C CA . LEU A 1 73 ? 5.143 -0.140 -9.743 1.00 84.88 73 LEU A CA 1
ATOM 608 C C . LEU A 1 73 ? 6.604 -0.557 -9.964 1.00 84.88 73 LEU A C 1
ATOM 610 O O . LEU A 1 73 ? 7.165 -0.294 -11.027 1.00 84.88 73 LEU A O 1
ATOM 614 N N . VAL A 1 74 ? 7.250 -1.146 -8.954 1.00 87.19 74 VAL A N 1
ATOM 615 C CA . VAL A 1 74 ? 8.643 -1.592 -9.072 1.00 87.19 74 VAL A CA 1
ATOM 616 C C . VAL A 1 74 ? 8.725 -2.946 -9.772 1.00 87.19 74 VAL A C 1
ATOM 618 O O . VAL A 1 74 ? 9.596 -3.097 -10.619 1.00 87.19 74 VAL A O 1
ATOM 621 N N . GLU A 1 75 ? 7.800 -3.871 -9.506 1.00 86.44 75 GLU A N 1
ATOM 622 C CA . GLU A 1 75 ? 7.688 -5.151 -10.223 1.00 86.44 75 GLU A CA 1
ATOM 623 C C . GLU A 1 75 ? 7.408 -4.918 -11.721 1.00 86.44 75 GLU A C 1
ATOM 625 O O . GLU A 1 75 ? 8.129 -5.438 -12.568 1.00 86.44 75 GLU A O 1
ATOM 630 N N . SER A 1 76 ? 6.439 -4.059 -12.072 1.00 81.94 76 SER A N 1
ATOM 631 C CA . SER A 1 76 ? 6.131 -3.706 -13.469 1.00 81.94 76 SER A CA 1
ATOM 632 C C . SER A 1 76 ? 7.319 -3.054 -14.187 1.00 81.94 76 SER A C 1
ATOM 634 O O . SER A 1 76 ? 7.632 -3.416 -15.321 1.00 81.94 76 SER A O 1
ATOM 636 N N . GLY A 1 77 ? 8.017 -2.123 -13.525 1.00 77.38 77 GLY A N 1
ATOM 637 C CA . GLY A 1 77 ? 9.222 -1.493 -14.075 1.00 77.38 77 GLY A CA 1
ATOM 638 C C . GLY A 1 77 ? 10.428 -2.437 -14.171 1.00 77.38 77 GLY A C 1
ATOM 639 O O . GLY A 1 77 ? 11.277 -2.254 -15.041 1.00 77.38 77 GLY A O 1
ATOM 640 N N . HIS A 1 78 ? 10.500 -3.459 -13.313 1.00 74.12 78 HIS A N 1
ATOM 641 C CA . HIS A 1 78 ? 11.546 -4.479 -13.357 1.00 74.12 78 HIS A CA 1
ATOM 642 C C . HIS A 1 78 ? 11.290 -5.510 -14.464 1.00 74.12 78 HIS A C 1
ATOM 644 O O . HIS A 1 78 ? 12.210 -5.834 -15.212 1.00 74.12 78 HIS A O 1
ATOM 650 N N . ALA A 1 79 ? 10.040 -5.950 -14.644 1.00 65.69 79 ALA A N 1
ATOM 651 C CA . ALA A 1 79 ? 9.645 -6.861 -15.718 1.00 65.69 79 ALA A CA 1
ATOM 652 C C . ALA A 1 79 ? 10.008 -6.312 -17.112 1.00 65.69 79 ALA A C 1
ATOM 654 O O . ALA A 1 79 ? 10.563 -7.042 -17.928 1.00 65.69 79 ALA A O 1
ATOM 655 N N . TYR A 1 80 ? 9.804 -5.009 -17.345 1.00 64.44 80 TYR A N 1
ATOM 656 C CA . TYR A 1 80 ? 10.206 -4.332 -18.588 1.00 64.44 80 TYR A CA 1
ATOM 657 C C . TYR A 1 80 ? 11.723 -4.393 -18.870 1.00 64.44 80 TYR A C 1
ATOM 659 O O . TYR A 1 80 ? 12.148 -4.312 -20.018 1.00 64.44 80 TYR A O 1
ATOM 667 N N . LEU A 1 81 ? 12.563 -4.544 -17.840 1.00 63.53 81 LEU A N 1
ATOM 668 C CA . LEU A 1 81 ? 14.013 -4.685 -18.011 1.00 63.53 81 LEU A CA 1
ATOM 669 C C . LEU A 1 81 ? 14.440 -6.130 -18.260 1.00 63.53 81 LEU A C 1
ATOM 671 O O . LEU A 1 81 ? 15.415 -6.342 -18.976 1.00 63.53 81 LEU A O 1
ATOM 675 N N . LEU A 1 82 ? 13.721 -7.113 -17.714 1.00 64.88 82 LEU A N 1
ATOM 676 C CA . LEU A 1 82 ? 13.984 -8.533 -17.972 1.00 64.88 82 LEU A CA 1
ATOM 677 C C . LEU A 1 82 ? 13.748 -8.914 -19.448 1.00 64.88 82 LEU A C 1
ATOM 679 O O . LEU A 1 82 ? 14.379 -9.848 -19.934 1.00 64.88 82 LEU A O 1
ATOM 683 N N . ASP A 1 83 ? 12.913 -8.154 -20.162 1.00 64.44 83 ASP A N 1
ATOM 684 C CA . ASP A 1 83 ? 12.614 -8.314 -21.595 1.00 64.44 83 ASP A CA 1
ATOM 685 C C . ASP A 1 83 ? 13.699 -7.729 -22.536 1.00 64.44 83 ASP A C 1
ATOM 687 O O . ASP A 1 83 ? 13.570 -7.774 -23.758 1.00 64.44 83 ASP A O 1
ATOM 691 N N . GLY A 1 84 ? 14.794 -7.165 -22.002 1.00 66.69 84 GLY A N 1
ATOM 692 C CA . GLY A 1 84 ? 15.808 -6.485 -22.816 1.00 66.69 84 GLY A CA 1
ATOM 693 C C . GLY A 1 84 ? 17.237 -6.508 -22.268 1.00 66.69 84 GLY A C 1
ATOM 694 O O . GLY A 1 84 ? 17.501 -6.774 -21.096 1.00 66.69 84 GLY A O 1
ATOM 695 N N . SER A 1 85 ? 18.203 -6.186 -23.135 1.00 70.81 85 SER A N 1
ATOM 696 C CA . SER A 1 85 ? 19.627 -6.123 -22.784 1.00 70.81 85 SER A CA 1
ATOM 697 C C . SER A 1 85 ? 19.951 -4.872 -21.956 1.00 70.81 85 SER A C 1
ATOM 699 O O . SER A 1 85 ? 20.263 -3.809 -22.498 1.00 70.81 85 SER A O 1
ATOM 701 N N . HIS A 1 86 ? 19.883 -5.001 -20.634 1.00 74.44 86 HIS A N 1
ATO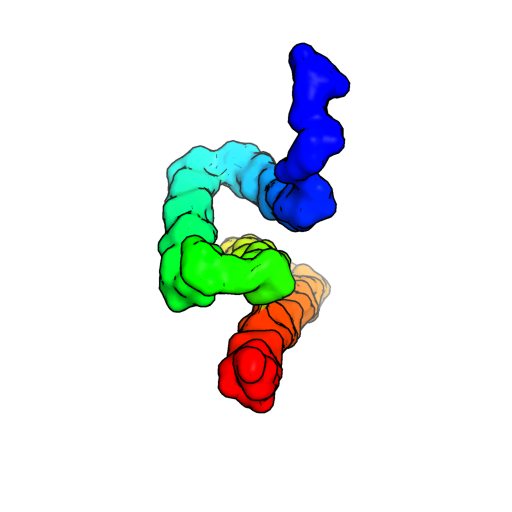M 702 C CA . HIS A 1 86 ? 20.157 -3.935 -19.670 1.00 74.44 86 HIS A CA 1
ATOM 703 C C . HIS A 1 86 ? 21.573 -4.027 -19.070 1.00 74.44 86 HIS A C 1
ATOM 705 O O . HIS A 1 86 ? 22.232 -5.066 -19.101 1.00 74.44 86 HIS A O 1
ATOM 711 N N . SER A 1 87 ? 22.072 -2.926 -18.499 1.00 84.62 87 SER A N 1
ATOM 712 C CA . SER A 1 87 ? 23.392 -2.908 -17.858 1.00 84.62 87 SER A CA 1
ATOM 713 C C . SER A 1 87 ? 23.378 -3.553 -16.463 1.00 84.62 87 SER A C 1
ATOM 715 O O . SER A 1 87 ? 22.396 -3.476 -15.722 1.00 84.62 87 SER A O 1
ATOM 717 N N . LEU A 1 88 ? 24.525 -4.093 -16.035 1.00 85.06 88 LEU A N 1
ATOM 718 C CA . LEU A 1 88 ? 24.721 -4.640 -14.681 1.00 85.06 88 LEU A CA 1
ATOM 719 C C . LEU A 1 88 ? 24.577 -3.582 -13.558 1.00 85.06 88 LEU A C 1
ATOM 721 O O . LEU A 1 88 ? 24.446 -3.930 -12.381 1.00 85.06 88 LEU A O 1
ATOM 725 N N . SER A 1 89 ? 24.624 -2.288 -13.893 1.00 86.56 89 SER A N 1
ATOM 726 C CA . SER A 1 89 ? 24.281 -1.197 -12.972 1.00 86.56 89 SER A CA 1
ATOM 727 C C . SER A 1 89 ? 22.772 -0.943 -12.910 1.00 86.56 89 SER A C 1
ATOM 729 O O . SER A 1 89 ? 22.258 -0.725 -11.815 1.00 86.56 89 SER A O 1
ATOM 731 N N . ALA A 1 90 ? 22.053 -1.040 -14.035 1.00 83.88 90 ALA A N 1
ATOM 732 C CA . ALA A 1 90 ? 20.596 -0.946 -14.064 1.00 83.88 90 ALA A CA 1
ATOM 733 C C . ALA A 1 90 ? 19.946 -2.104 -13.291 1.00 83.88 90 ALA A C 1
ATOM 735 O O . ALA A 1 90 ? 19.165 -1.843 -12.379 1.00 83.88 90 ALA A O 1
ATOM 736 N N . GLY A 1 91 ? 20.331 -3.357 -13.570 1.00 84.81 91 GLY A N 1
ATOM 737 C CA . GLY A 1 91 ? 19.784 -4.531 -12.872 1.00 84.81 91 GLY A CA 1
ATOM 738 C C . GLY A 1 91 ? 19.944 -4.431 -11.349 1.00 84.81 91 GLY A C 1
ATOM 739 O O . GLY A 1 91 ? 18.965 -4.493 -10.611 1.00 84.81 91 GLY A O 1
ATOM 740 N N . ARG A 1 92 ? 21.159 -4.126 -10.862 1.00 89.06 92 ARG A N 1
ATOM 741 C CA . ARG A 1 92 ? 21.414 -3.944 -9.418 1.00 89.06 92 ARG A CA 1
ATOM 742 C C . ARG A 1 92 ? 20.627 -2.789 -8.784 1.00 89.06 92 ARG A C 1
ATOM 744 O O . ARG A 1 92 ? 20.252 -2.891 -7.619 1.00 89.06 92 ARG A O 1
ATOM 751 N N . TYR A 1 93 ? 20.366 -1.710 -9.522 1.00 88.50 93 TYR A N 1
ATOM 752 C CA . TYR A 1 93 ? 19.537 -0.598 -9.047 1.00 88.50 93 TYR A CA 1
ATOM 753 C C . TYR A 1 93 ? 18.055 -0.990 -8.916 1.00 88.50 93 TYR A C 1
ATOM 755 O O . TYR A 1 93 ? 17.403 -0.573 -7.956 1.00 88.50 93 TYR A O 1
ATOM 763 N N . TRP A 1 94 ? 17.521 -1.808 -9.828 1.00 85.12 94 TRP A N 1
ATOM 764 C CA . TRP A 1 94 ? 16.131 -2.270 -9.753 1.00 85.12 94 TRP A CA 1
ATOM 765 C C . TRP A 1 94 ? 15.924 -3.361 -8.702 1.00 85.12 94 TRP A C 1
ATOM 767 O O . TRP A 1 94 ? 15.011 -3.217 -7.894 1.00 85.12 94 TRP A O 1
ATOM 777 N N . GLU A 1 95 ? 16.834 -4.330 -8.587 1.00 89.88 95 GLU A N 1
ATOM 778 C CA . GLU A 1 95 ? 16.867 -5.302 -7.479 1.00 89.88 95 GLU A CA 1
ATOM 779 C C . GLU A 1 95 ? 16.863 -4.612 -6.101 1.00 89.88 95 GLU A C 1
ATOM 781 O O . GLU A 1 95 ? 16.030 -4.899 -5.239 1.00 89.88 95 GLU A O 1
ATOM 786 N N . GLN A 1 96 ? 17.724 -3.605 -5.899 1.00 92.88 96 GLN A N 1
ATOM 787 C CA . GLN A 1 96 ? 17.766 -2.854 -4.637 1.00 92.88 96 GLN A CA 1
ATOM 788 C C . GLN A 1 96 ? 16.471 -2.060 -4.371 1.00 92.88 96 GLN A C 1
ATOM 790 O O . GLN A 1 96 ? 16.066 -1.878 -3.217 1.00 92.88 96 GLN A O 1
ATOM 795 N N . ARG A 1 97 ? 15.798 -1.574 -5.423 1.00 89.69 97 ARG A N 1
ATOM 796 C CA . ARG A 1 97 ? 14.491 -0.909 -5.300 1.00 89.69 97 ARG A CA 1
ATOM 797 C C . ARG A 1 97 ? 13.376 -1.898 -4.985 1.00 89.69 97 ARG A C 1
ATOM 799 O O . ARG A 1 97 ? 12.482 -1.531 -4.222 1.00 89.69 97 ARG A O 1
ATOM 806 N N . LEU A 1 98 ? 13.444 -3.106 -5.536 1.00 90.81 98 LEU A N 1
ATOM 807 C CA . LEU A 1 98 ? 12.470 -4.171 -5.341 1.00 90.81 98 LEU A CA 1
ATOM 808 C C . LEU A 1 98 ? 12.511 -4.694 -3.904 1.00 90.81 98 LEU A C 1
ATOM 810 O O . LEU A 1 98 ? 11.507 -4.602 -3.197 1.00 90.81 98 LEU A O 1
ATOM 814 N N . ASP A 1 99 ? 13.691 -5.082 -3.419 1.00 95.75 99 ASP A N 1
ATOM 815 C CA . ASP A 1 99 ? 13.940 -5.413 -2.010 1.00 95.75 99 ASP A CA 1
ATOM 816 C C . ASP A 1 99 ? 13.444 -4.294 -1.069 1.00 95.75 99 ASP A C 1
ATOM 818 O O . ASP A 1 99 ? 12.709 -4.525 -0.102 1.00 95.75 99 ASP A O 1
ATOM 822 N N . GLY A 1 100 ? 13.766 -3.041 -1.408 1.00 96.25 100 GLY A N 1
ATOM 823 C CA . GLY A 1 100 ? 13.316 -1.855 -0.682 1.00 96.25 100 GLY A CA 1
ATOM 824 C C . GLY A 1 100 ? 11.807 -1.578 -0.756 1.00 96.25 100 GLY A C 1
ATOM 825 O O . GLY A 1 100 ? 11.294 -0.827 0.079 1.00 96.25 100 GLY A O 1
ATOM 826 N N . ALA A 1 101 ? 11.075 -2.137 -1.720 1.00 93.31 101 ALA A N 1
ATOM 827 C CA . ALA A 1 101 ? 9.616 -2.057 -1.811 1.00 93.31 101 ALA A CA 1
ATOM 828 C C . ALA A 1 101 ? 8.955 -3.210 -1.041 1.00 93.31 101 ALA A C 1
ATOM 830 O O . ALA A 1 101 ? 8.126 -2.957 -0.161 1.00 93.31 101 ALA A O 1
ATOM 831 N N . GLN A 1 102 ? 9.402 -4.448 -1.273 1.00 96.25 102 GLN A N 1
ATOM 832 C CA . GLN A 1 102 ? 8.933 -5.657 -0.589 1.00 96.25 102 GLN A CA 1
ATOM 833 C C . GLN A 1 102 ? 9.083 -5.530 0.937 1.00 96.25 102 GLN A C 1
ATOM 835 O O . GLN A 1 102 ? 8.107 -5.692 1.673 1.00 96.25 102 GLN A O 1
ATOM 840 N N . LYS A 1 103 ? 10.255 -5.101 1.435 1.00 97.94 103 LYS A N 1
ATOM 841 C CA . LYS A 1 103 ? 10.488 -4.858 2.875 1.00 97.94 103 LYS A CA 1
ATOM 842 C C . LYS A 1 103 ? 9.558 -3.799 3.475 1.00 97.94 103 LYS A C 1
ATOM 844 O O . LYS A 1 103 ? 9.179 -3.908 4.642 1.00 97.94 103 LYS A O 1
ATOM 849 N N . ARG A 1 104 ? 9.163 -2.774 2.708 1.00 96.25 104 ARG A N 1
ATOM 850 C CA . ARG A 1 104 ? 8.204 -1.751 3.169 1.00 96.25 104 ARG A CA 1
ATOM 851 C C . ARG A 1 104 ? 6.782 -2.305 3.229 1.00 96.25 104 ARG A C 1
ATOM 853 O O . ARG A 1 104 ? 6.099 -2.050 4.215 1.00 96.25 104 ARG A O 1
ATOM 860 N N . PHE A 1 105 ? 6.368 -3.093 2.237 1.00 97.44 105 PHE A N 1
ATOM 861 C CA . PHE A 1 105 ? 5.061 -3.755 2.223 1.00 97.44 105 PHE A CA 1
ATOM 862 C C . PHE A 1 105 ? 4.909 -4.753 3.377 1.00 97.44 105 PHE A C 1
ATOM 864 O O . PHE A 1 105 ? 3.983 -4.615 4.175 1.00 97.44 105 PHE A O 1
ATOM 871 N N . VAL A 1 106 ? 5.883 -5.649 3.568 1.00 98.12 106 VAL A N 1
ATOM 872 C CA . VAL A 1 106 ? 5.916 -6.591 4.703 1.00 98.12 106 VAL A CA 1
ATOM 873 C C . VAL A 1 106 ? 5.940 -5.861 6.054 1.00 98.12 106 VAL A C 1
ATOM 875 O O . VAL A 1 106 ? 5.332 -6.317 7.022 1.00 98.12 106 VAL A O 1
ATOM 878 N N . ARG A 1 107 ? 6.599 -4.698 6.159 1.00 97.88 107 ARG A N 1
ATOM 879 C CA . ARG A 1 107 ? 6.553 -3.877 7.382 1.00 97.88 107 ARG A CA 1
ATOM 880 C C . ARG A 1 107 ? 5.178 -3.234 7.609 1.00 97.88 107 ARG A C 1
ATOM 882 O O . ARG A 1 107 ? 4.756 -3.136 8.761 1.00 97.88 107 ARG A O 1
ATOM 889 N N . ALA A 1 108 ? 4.488 -2.800 6.554 1.00 97.00 108 ALA A N 1
ATOM 890 C CA . ALA A 1 108 ? 3.160 -2.197 6.652 1.00 97.00 108 ALA A CA 1
ATOM 891 C C . ALA A 1 108 ? 2.099 -3.219 7.097 1.00 97.00 108 ALA A C 1
ATOM 893 O O . ALA A 1 108 ? 1.361 -2.950 8.047 1.00 97.00 108 ALA A O 1
ATOM 894 N N . THR A 1 109 ? 2.075 -4.411 6.486 1.00 97.69 109 THR A N 1
ATOM 895 C CA . THR A 1 109 ? 1.118 -5.481 6.823 1.00 97.69 109 THR A CA 1
ATOM 896 C C . THR A 1 109 ? 1.327 -6.006 8.244 1.00 97.69 109 THR A C 1
ATOM 898 O O . THR A 1 109 ? 0.372 -6.075 9.018 1.00 97.69 109 THR A O 1
ATOM 901 N N . ASN A 1 110 ? 2.578 -6.258 8.651 1.00 97.69 110 ASN A N 1
ATOM 902 C CA . ASN A 1 110 ? 2.911 -6.604 10.040 1.00 97.69 110 ASN A CA 1
ATOM 903 C C . ASN A 1 110 ? 2.543 -5.487 11.036 1.00 97.69 110 ASN A C 1
ATOM 905 O O . ASN A 1 110 ? 2.155 -5.769 12.171 1.00 97.69 110 ASN A O 1
ATOM 909 N N . GLY A 1 111 ? 2.638 -4.219 10.621 1.00 96.06 111 GLY A N 1
ATOM 910 C CA . GLY A 1 111 ? 2.183 -3.070 11.405 1.00 96.06 111 GLY A CA 1
ATOM 911 C C . GLY A 1 111 ? 0.674 -3.102 11.655 1.00 96.06 111 GLY A C 1
ATOM 912 O O . GLY A 1 111 ? 0.251 -3.049 12.808 1.00 96.06 111 GLY A O 1
ATOM 913 N N . LEU A 1 112 ? -0.126 -3.263 10.594 1.00 96.06 112 LEU A N 1
ATOM 914 C CA . LEU A 1 112 ? -1.585 -3.381 10.688 1.00 96.06 112 LEU A CA 1
ATOM 915 C C . LEU A 1 112 ? -2.003 -4.583 11.551 1.00 96.06 112 LEU A C 1
ATOM 917 O O . LEU A 1 112 ? -2.802 -4.423 12.471 1.00 96.06 112 LEU A O 1
ATOM 921 N N . ALA A 1 113 ? -1.413 -5.761 11.326 1.00 95.38 113 ALA A N 1
ATOM 922 C CA . ALA A 1 113 ? -1.696 -6.964 12.113 1.00 95.38 113 ALA A CA 1
ATOM 923 C C . ALA A 1 113 ? -1.390 -6.773 13.613 1.00 95.38 113 ALA A C 1
ATOM 925 O O . ALA A 1 113 ? -2.163 -7.205 14.472 1.00 95.38 113 ALA A O 1
ATOM 926 N N . ARG A 1 114 ? -0.296 -6.070 13.946 1.00 94.81 114 ARG A N 1
ATOM 927 C CA . ARG A 1 114 ? 0.042 -5.709 15.331 1.00 94.81 114 ARG A CA 1
ATOM 928 C C . ARG A 1 114 ? -0.967 -4.731 15.939 1.00 94.81 114 ARG A C 1
ATOM 930 O O . ARG A 1 114 ? -1.321 -4.911 17.101 1.00 94.81 114 ARG A O 1
ATOM 937 N N . VAL A 1 115 ? -1.443 -3.738 15.184 1.00 92.12 115 VAL A N 1
ATOM 938 C CA . VAL A 1 115 ? -2.489 -2.803 15.643 1.00 92.12 115 V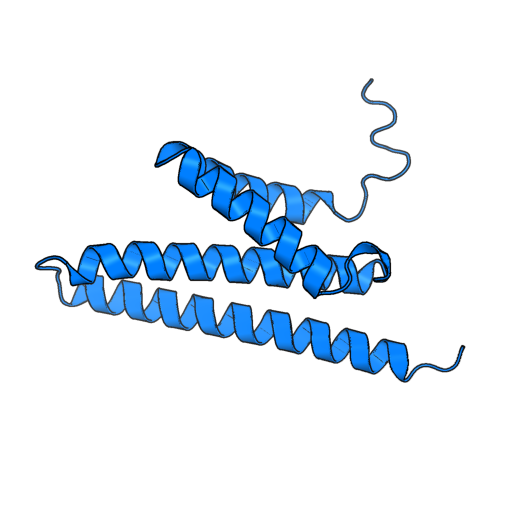AL A CA 1
ATOM 939 C C . VAL A 1 115 ? -3.804 -3.539 15.899 1.00 92.12 115 VAL A C 1
ATOM 941 O O . VAL A 1 115 ? -4.329 -3.436 17.006 1.00 92.12 115 VAL A O 1
ATOM 944 N N . LYS A 1 116 ? -4.285 -4.358 14.951 1.00 91.31 116 LYS A N 1
ATOM 945 C CA . LYS A 1 116 ? -5.516 -5.150 15.132 1.00 91.31 116 LYS A CA 1
ATOM 946 C C . LYS A 1 116 ? -5.421 -6.074 16.353 1.00 91.31 116 LYS A C 1
ATOM 948 O O . LYS A 1 116 ? -6.329 -6.086 17.180 1.00 91.31 116 LYS A O 1
ATOM 953 N N . LYS A 1 117 ? -4.290 -6.772 16.543 1.00 92.31 117 LYS A N 1
ATOM 954 C CA . LYS A 1 117 ? -4.060 -7.614 17.733 1.00 92.31 117 LYS A CA 1
ATOM 955 C C . LYS A 1 117 ? -4.106 -6.816 19.042 1.00 92.31 117 LYS A C 1
ATOM 957 O O . LYS A 1 117 ? -4.682 -7.300 20.010 1.00 92.31 117 LYS A O 1
ATOM 962 N N . LEU A 1 118 ? -3.504 -5.624 19.080 1.00 90.31 118 LEU A N 1
ATOM 963 C CA . LEU A 1 118 ? -3.512 -4.776 20.275 1.00 90.31 118 LEU A CA 1
ATOM 964 C C . LEU A 1 118 ? -4.931 -4.306 20.617 1.00 90.31 118 LEU A C 1
ATOM 966 O O . LEU A 1 118 ? -5.342 -4.454 21.764 1.00 90.31 118 LEU A O 1
ATOM 970 N N . LEU A 1 119 ? -5.694 -3.829 19.629 1.00 84.62 119 LEU A N 1
ATOM 971 C CA . LEU A 1 119 ? -7.074 -3.367 19.821 1.00 84.62 119 LEU A CA 1
ATOM 972 C C . LEU A 1 119 ? -8.011 -4.487 20.303 1.00 84.62 119 LEU A C 1
ATOM 974 O O . LEU A 1 119 ? -8.810 -4.256 21.203 1.00 84.62 119 LEU A O 1
ATOM 978 N N . VAL A 1 120 ? -7.860 -5.713 19.787 1.00 84.50 120 VAL A N 1
ATOM 979 C CA . VAL A 1 120 ? -8.606 -6.897 20.266 1.00 84.50 120 VAL A CA 1
ATOM 980 C C . VAL A 1 120 ? -8.225 -7.293 21.703 1.00 84.50 120 VAL A C 1
ATOM 9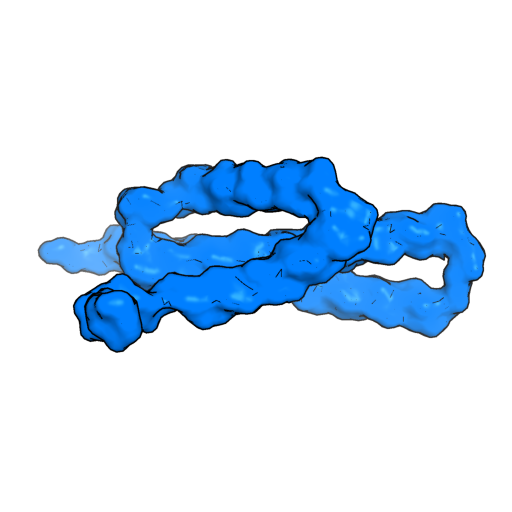82 O O . VAL A 1 120 ? -9.031 -7.894 22.405 1.00 84.50 120 VAL A O 1
ATOM 985 N N . SER A 1 121 ? -7.010 -6.962 22.156 1.00 76.00 121 SER A N 1
ATOM 986 C CA . SER A 1 121 ? -6.515 -7.297 23.502 1.00 76.00 121 SER A CA 1
ATOM 987 C C . SER A 1 121 ? -6.785 -6.242 24.584 1.00 76.00 121 SER A C 1
ATOM 989 O O . SER A 1 121 ? -6.472 -6.486 25.749 1.00 76.00 121 SER A O 1
ATOM 991 N N . LEU A 1 122 ? -7.338 -5.079 24.226 1.00 71.75 122 LEU A N 1
ATOM 992 C CA . LEU A 1 122 ? -7.712 -4.050 25.197 1.00 71.75 122 LEU A CA 1
ATOM 993 C C . LEU A 1 122 ? -9.087 -4.374 25.812 1.00 71.75 122 LEU A C 1
ATOM 995 O O . LEU A 1 122 ? -10.017 -4.689 25.066 1.00 71.75 122 LEU A O 1
ATOM 999 N N . PRO A 1 123 ? -9.253 -4.283 27.147 1.00 56.28 123 PRO A N 1
ATOM 1000 C CA . PRO A 1 123 ? -10.579 -4.332 27.754 1.00 56.28 123 PRO A CA 1
ATOM 1001 C C . PRO A 1 123 ? -11.417 -3.129 27.293 1.00 56.28 123 PRO A C 1
ATOM 1003 O O . PRO A 1 123 ? -10.878 -2.041 27.075 1.00 56.28 123 PRO A O 1
ATOM 1006 N N . LYS A 1 124 ? -12.725 -3.354 27.136 1.00 55.94 124 LYS A N 1
ATOM 1007 C CA . LYS A 1 124 ? -13.726 -2.326 26.812 1.00 55.94 124 LYS A CA 1
ATOM 1008 C C . LYS A 1 124 ? -14.238 -1.634 28.072 1.00 55.94 124 LYS A C 1
ATOM 1010 O O . LYS A 1 124 ? -14.335 -2.338 29.101 1.00 55.94 124 LYS A O 1
#

Secondary structure (DSSP, 8-state):
--SSTTSS-TTTHHHHHHHHHHHHHHHTT-HHHHHHHHHHHHHHHHHTTTTTS-HHHHHHHHHHHHHHHHHHHHHHHHHHHHTS---HHHHHHHHHHHHHHHHHHHHHHHHHHHHHHHHHHS--

pLDDT: mean 77.33, std 19.34, range [27.98, 98.12]

Radius of gyration: 17.51 Å; chains: 1; bounding box: 41×36×51 Å